Protein AF-A0A967WTB0-F1 (afdb_monomer_lite)

Sequence (74 aa):
TTEGDQVKWLFLKQGCMHCTEASCEAVCPTGAVRHNGQFVLVDQEWCIGCGYCVAACPFDSIHSVFEVRGAGEQ

pLDDT: mean 85.98, std 14.66, range [48.19, 97.06]

Secondary structure (DSSP, 8-state):
-------------------SS-HHHHT-TTS-EEEETTEEEE-TTT-----HHHHH-TT-----HHHHHHTT--

Structure (mmCIF, N/CA/C/O backbone):
data_AF-A0A967WTB0-F1
#
_entry.id   AF-A0A967WTB0-F1
#
loop_
_atom_site.group_PDB
_atom_site.id
_atom_site.type_symbol
_atom_site.label_atom_id
_atom_site.label_alt_id
_atom_site.label_comp_id
_atom_site.label_asym_id
_atom_site.label_entity_id
_atom_site.label_seq_id
_atom_site.pdbx_PDB_ins_code
_atom_site.Cartn_x
_atom_site.Cartn_y
_atom_site.Cartn_z
_atom_site.occupancy
_atom_site.B_iso_or_equiv
_atom_site.auth_seq_id
_atom_site.auth_comp_id
_atom_site.auth_asym_id
_atom_site.auth_atom_id
_atom_site.pdbx_PDB_model_num
ATOM 1 N N . THR A 1 1 ? -21.626 -0.202 40.482 1.00 48.28 1 THR A N 1
ATOM 2 C CA . THR A 1 1 ? -21.457 1.255 40.333 1.00 48.28 1 THR A CA 1
ATOM 3 C C . THR A 1 1 ? -21.916 1.619 38.941 1.00 48.28 1 THR A C 1
ATOM 5 O O . THR A 1 1 ? -21.258 1.292 37.967 1.00 48.28 1 THR A O 1
ATOM 8 N N . THR A 1 2 ? -23.138 2.132 38.835 1.00 62.53 2 THR A N 1
ATOM 9 C CA . THR A 1 2 ? -23.728 2.601 37.577 1.00 62.53 2 THR A CA 1
ATOM 10 C C . THR A 1 2 ? -23.209 4.010 37.321 1.00 62.53 2 THR A C 1
ATOM 12 O O . THR A 1 2 ? -23.770 4.972 37.842 1.00 62.53 2 THR A O 1
ATOM 15 N N . GLU A 1 3 ? -22.108 4.116 36.585 1.00 61.00 3 GLU A N 1
ATOM 16 C CA . GLU A 1 3 ? -21.513 5.387 36.177 1.00 61.00 3 GLU A CA 1
ATOM 17 C C . GLU A 1 3 ? -21.587 5.462 34.655 1.00 61.00 3 GLU A C 1
ATOM 19 O O . GLU A 1 3 ? -21.196 4.522 33.965 1.00 61.00 3 GLU A O 1
ATOM 24 N N . GLY A 1 4 ? -22.235 6.518 34.166 1.00 60.31 4 GLY A N 1
ATOM 25 C CA . GLY A 1 4 ? -22.714 6.639 32.796 1.00 60.31 4 GLY A CA 1
ATOM 26 C C . GLY A 1 4 ? -21.629 6.412 31.751 1.00 60.31 4 GLY A C 1
ATOM 27 O O . GLY A 1 4 ? -20.513 6.911 31.863 1.00 60.31 4 GLY A O 1
ATOM 28 N N . ASP A 1 5 ? -22.021 5.674 30.723 1.00 69.56 5 ASP A N 1
ATOM 29 C CA . ASP A 1 5 ? -21.248 5.290 29.550 1.00 69.56 5 ASP A CA 1
ATOM 30 C C . ASP A 1 5 ? -20.857 6.531 28.718 1.00 69.56 5 ASP A C 1
ATOM 32 O O . ASP A 1 5 ? -21.524 6.915 27.757 1.00 69.56 5 ASP A O 1
ATOM 36 N N . GLN A 1 6 ? -19.823 7.257 29.157 1.00 78.44 6 GLN A N 1
ATOM 37 C CA . GLN A 1 6 ? -19.328 8.447 28.468 1.00 78.44 6 GLN A CA 1
ATOM 38 C C . GLN A 1 6 ? -18.394 8.031 27.329 1.00 78.44 6 GLN A C 1
ATOM 40 O O . GLN A 1 6 ? -17.200 7.803 27.528 1.00 78.44 6 GLN A O 1
ATOM 45 N N . VAL A 1 7 ? -18.935 7.963 26.112 1.00 83.06 7 VAL A N 1
ATOM 46 C CA . VAL A 1 7 ? -18.138 7.783 24.892 1.00 83.06 7 VAL A CA 1
ATOM 47 C C . VAL A 1 7 ? -17.174 8.960 24.705 1.00 83.06 7 VAL A C 1
ATOM 49 O O . VAL A 1 7 ? -17.577 10.104 24.488 1.00 83.06 7 VAL A O 1
ATOM 52 N N . LYS A 1 8 ? -15.868 8.685 24.791 1.00 86.88 8 LYS A N 1
ATOM 53 C CA . LYS A 1 8 ? -14.811 9.667 24.528 1.00 86.88 8 LYS A CA 1
ATOM 54 C C . LYS A 1 8 ? -14.397 9.590 23.063 1.00 86.88 8 LYS A C 1
ATOM 56 O O . LYS A 1 8 ? -13.811 8.601 22.631 1.00 86.88 8 LYS A O 1
ATOM 61 N N . TRP A 1 9 ? -14.662 10.653 22.313 1.00 88.38 9 TRP A N 1
ATOM 62 C CA . TRP A 1 9 ? -14.230 10.764 20.923 1.00 88.38 9 TRP A CA 1
ATOM 63 C C . TRP A 1 9 ? -12.707 10.888 20.834 1.00 88.38 9 TRP A C 1
ATOM 65 O O . TRP A 1 9 ? -12.108 11.790 21.425 1.00 88.38 9 TRP A O 1
ATOM 75 N N . LEU A 1 10 ? -12.087 9.981 20.080 1.00 88.69 10 LEU A N 1
ATOM 76 C CA . LEU A 1 10 ? -10.672 10.018 19.733 1.00 88.69 10 LEU A CA 1
ATOM 77 C C . LEU A 1 10 ? -10.565 10.173 18.218 1.00 88.69 10 LEU A C 1
ATOM 79 O O . LEU A 1 10 ? -10.935 9.277 17.465 1.00 88.69 10 LEU A O 1
ATOM 83 N N . PHE A 1 11 ? -10.070 11.323 17.775 1.00 90.62 11 PHE A N 1
ATOM 84 C CA . PHE A 1 11 ? -9.827 11.582 16.362 1.00 90.62 11 PHE A CA 1
ATOM 85 C C . PHE A 1 11 ? -8.406 11.146 16.017 1.00 90.62 11 PHE A C 1
ATOM 87 O O . PHE A 1 11 ? -7.440 11.693 16.550 1.00 90.62 11 PHE A O 1
ATOM 94 N N . LEU A 1 12 ? -8.279 10.165 15.125 1.00 89.00 12 LEU A N 1
ATOM 95 C CA . LEU A 1 12 ? -6.996 9.719 14.596 1.00 89.00 12 LEU A CA 1
ATOM 96 C C . LEU A 1 12 ? -6.974 9.913 13.084 1.00 89.00 12 LEU A C 1
ATOM 98 O O . LEU A 1 12 ? -7.906 9.536 12.378 1.00 89.00 12 LEU A O 1
ATOM 102 N N . LYS A 1 13 ? -5.871 10.465 12.579 1.00 88.19 13 LYS A N 1
ATOM 103 C CA . LYS A 1 13 ? -5.578 10.447 11.148 1.00 88.19 13 LYS A CA 1
ATOM 104 C C . LYS A 1 13 ? -5.054 9.059 10.793 1.00 88.19 13 LYS A C 1
ATOM 106 O O . LYS A 1 13 ? -4.028 8.642 11.324 1.00 88.19 13 LYS A O 1
ATOM 111 N N . GLN A 1 14 ? -5.727 8.364 9.888 1.00 89.12 14 GLN A N 1
ATOM 112 C CA . GLN A 1 14 ? -5.214 7.148 9.253 1.00 89.12 14 GLN A CA 1
ATOM 113 C C . GLN A 1 14 ? -4.812 7.470 7.809 1.00 89.12 14 GLN A C 1
ATOM 115 O O . GLN A 1 14 ? -5.324 8.413 7.205 1.00 89.12 14 GLN A O 1
ATOM 120 N N . GLY A 1 15 ? -3.800 6.783 7.290 1.00 92.19 15 GLY A N 1
ATOM 121 C CA . GLY A 1 15 ? -3.247 7.034 5.960 1.00 92.19 15 GLY A CA 1
ATOM 122 C C . GLY A 1 15 ? -2.056 6.129 5.673 1.00 92.19 15 GLY A C 1
ATOM 123 O O . GLY A 1 15 ? -1.729 5.256 6.477 1.00 92.19 15 GLY A O 1
ATOM 124 N N . CYS A 1 16 ? -1.411 6.298 4.520 1.00 94.25 16 CYS A N 1
ATOM 125 C CA . CYS A 1 16 ? -0.229 5.501 4.192 1.00 94.25 16 CYS A CA 1
ATOM 126 C C . CYS A 1 16 ? 0.895 5.794 5.195 1.00 94.25 16 CYS A C 1
ATOM 128 O O . CYS A 1 16 ? 1.211 6.955 5.452 1.00 94.25 16 CYS A O 1
ATOM 130 N N . MET A 1 17 ? 1.477 4.737 5.763 1.00 94.31 17 MET A N 1
ATOM 131 C CA . MET A 1 17 ? 2.566 4.837 6.741 1.00 94.31 17 MET A CA 1
ATOM 132 C C . MET A 1 17 ? 3.959 4.767 6.096 1.00 94.31 17 MET A C 1
ATOM 134 O O . MET A 1 17 ? 4.946 4.963 6.792 1.00 94.31 17 MET A O 1
ATOM 138 N N . HIS A 1 18 ? 4.043 4.481 4.788 1.00 95.56 18 HIS A N 1
ATOM 139 C CA . HIS A 1 18 ? 5.295 4.220 4.062 1.00 95.56 18 HIS A CA 1
ATOM 140 C C . HIS A 1 18 ? 6.199 3.214 4.795 1.00 95.56 18 HIS A C 1
ATOM 142 O O . HIS A 1 18 ? 7.324 3.517 5.181 1.00 95.56 18 HIS A O 1
ATOM 148 N N . CYS A 1 19 ? 5.661 2.012 5.015 1.00 95.19 19 CYS A N 1
ATOM 149 C CA . CYS A 1 19 ? 6.317 0.954 5.777 1.00 95.19 19 CYS A CA 1
ATOM 150 C C . CYS A 1 19 ? 7.730 0.661 5.252 1.00 95.19 19 CYS A C 1
ATOM 152 O O . CYS A 1 19 ? 7.942 0.580 4.040 1.00 95.19 19 CYS A O 1
ATOM 154 N N . THR A 1 20 ? 8.672 0.436 6.171 1.00 94.94 20 THR A N 1
ATOM 155 C CA . THR A 1 20 ? 10.037 0.000 5.842 1.00 94.94 20 THR A CA 1
ATOM 156 C C . THR A 1 20 ? 10.020 -1.323 5.081 1.00 94.94 20 THR A C 1
ATOM 158 O O . THR A 1 20 ? 10.671 -1.448 4.052 1.00 94.94 20 THR A O 1
ATOM 161 N N . GLU A 1 21 ? 9.217 -2.278 5.554 1.00 94.38 21 GLU A N 1
ATOM 162 C CA . GLU A 1 21 ? 8.915 -3.526 4.855 1.00 94.38 21 GLU A CA 1
ATOM 163 C C . GLU A 1 21 ? 7.490 -3.430 4.305 1.00 94.38 21 GLU A C 1
ATOM 165 O O . GLU A 1 21 ? 6.500 -3.624 5.014 1.00 94.38 21 GLU A O 1
ATOM 170 N N . ALA A 1 22 ? 7.377 -3.023 3.043 1.00 95.75 22 ALA A N 1
ATOM 171 C CA . ALA A 1 22 ? 6.096 -2.747 2.417 1.00 95.75 22 ALA A CA 1
ATOM 172 C C . ALA A 1 22 ? 5.501 -4.018 1.793 1.00 95.75 22 ALA A C 1
ATOM 174 O O . ALA A 1 22 ? 5.849 -4.403 0.680 1.00 95.75 22 ALA A O 1
ATOM 175 N N . SER A 1 23 ? 4.522 -4.636 2.463 1.00 96.12 23 SER A N 1
ATOM 176 C CA . SER A 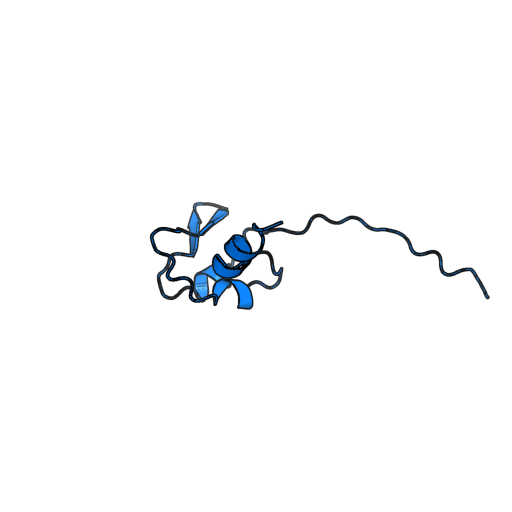1 23 ? 3.788 -5.783 1.898 1.00 96.12 23 SER A CA 1
ATOM 177 C C . SER A 1 23 ? 3.146 -5.460 0.545 1.00 96.12 23 SER A C 1
ATOM 179 O O . SER A 1 23 ? 3.089 -6.316 -0.331 1.00 96.12 23 SER A O 1
ATOM 181 N N . CYS A 1 24 ? 2.699 -4.214 0.345 1.00 96.50 24 CYS A N 1
ATOM 182 C CA . CYS A 1 24 ? 2.119 -3.752 -0.917 1.00 96.50 24 CYS A CA 1
ATOM 183 C C . CYS A 1 24 ? 3.118 -3.706 -2.087 1.00 96.50 24 CYS A C 1
ATOM 185 O O . CYS A 1 24 ? 2.691 -3.843 -3.232 1.00 96.50 24 CYS A O 1
ATOM 187 N N . GLU A 1 25 ? 4.415 -3.541 -1.816 1.00 96.31 25 GLU A N 1
ATOM 188 C CA . GLU A 1 25 ? 5.483 -3.659 -2.814 1.00 96.31 25 GLU A CA 1
ATOM 189 C C . GLU A 1 25 ? 5.741 -5.134 -3.141 1.00 96.31 25 GLU A C 1
ATOM 191 O O . GLU A 1 25 ? 5.709 -5.516 -4.308 1.00 96.31 25 GLU A O 1
ATOM 196 N N . ALA A 1 26 ? 5.888 -5.982 -2.116 1.00 96.06 26 ALA A N 1
ATOM 197 C CA . ALA A 1 26 ? 6.200 -7.404 -2.281 1.00 96.06 26 ALA A CA 1
ATOM 198 C C . ALA A 1 26 ? 5.159 -8.182 -3.110 1.00 96.06 26 ALA A C 1
ATOM 200 O O . ALA A 1 26 ? 5.507 -9.132 -3.809 1.00 96.06 26 ALA A O 1
ATOM 201 N N . VAL A 1 27 ? 3.882 -7.791 -3.046 1.00 97.06 27 VAL A N 1
ATOM 202 C CA . VAL A 1 27 ? 2.798 -8.441 -3.805 1.00 97.06 27 VAL A CA 1
ATOM 203 C C . VAL A 1 27 ? 2.572 -7.848 -5.196 1.00 97.06 27 VAL A C 1
ATOM 205 O O . VAL A 1 27 ? 1.728 -8.356 -5.933 1.00 97.06 27 VAL A O 1
ATOM 208 N N . CYS A 1 28 ? 3.251 -6.755 -5.561 1.00 96.50 28 CYS A N 1
ATOM 209 C CA . CYS A 1 28 ? 3.003 -6.079 -6.829 1.00 96.50 28 CYS A CA 1
ATOM 210 C C . CYS A 1 28 ? 3.632 -6.865 -7.996 1.00 96.50 28 CYS A C 1
ATOM 212 O O . CYS A 1 28 ? 4.855 -6.886 -8.122 1.00 96.50 28 CYS A O 1
ATOM 214 N N . PRO A 1 29 ? 2.838 -7.463 -8.907 1.00 95.50 29 PRO A N 1
ATOM 215 C CA . PRO A 1 29 ? 3.385 -8.313 -9.965 1.00 95.50 29 PRO A CA 1
ATOM 216 C C . PRO A 1 29 ? 4.115 -7.517 -11.056 1.00 95.50 29 PRO A C 1
ATOM 218 O O . PRO A 1 29 ? 4.946 -8.072 -11.767 1.00 95.50 29 PRO A O 1
ATOM 221 N N . THR A 1 30 ? 3.797 -6.229 -11.211 1.00 95.81 30 THR A N 1
ATOM 222 C CA . THR A 1 30 ? 4.391 -5.357 -12.236 1.00 95.81 30 THR A CA 1
ATOM 223 C C . THR A 1 30 ? 5.531 -4.490 -11.708 1.00 95.81 30 THR A C 1
ATOM 225 O O . THR A 1 30 ? 6.173 -3.804 -12.497 1.00 95.81 30 THR A O 1
ATOM 228 N N . GLY A 1 31 ? 5.776 -4.479 -10.392 1.00 94.94 31 GLY A N 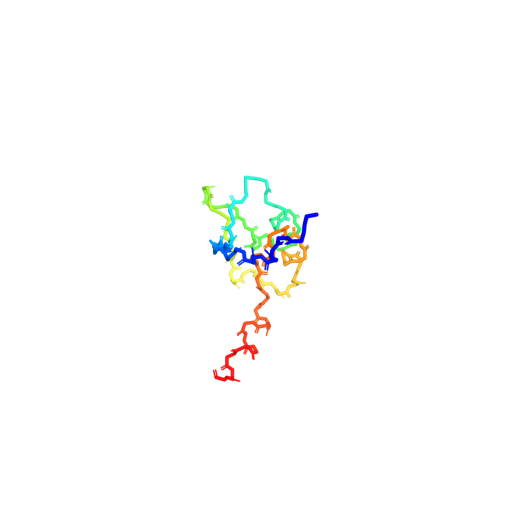1
ATOM 229 C CA . GLY A 1 31 ? 6.727 -3.555 -9.763 1.00 94.94 31 GLY A CA 1
ATOM 230 C C . GLY A 1 31 ? 6.280 -2.085 -9.774 1.00 94.94 31 GLY A C 1
ATOM 231 O O . GLY A 1 31 ? 7.097 -1.189 -9.580 1.00 94.94 31 GLY A O 1
ATOM 232 N N . ALA A 1 32 ? 4.989 -1.817 -10.005 1.00 96.19 32 ALA A N 1
ATOM 233 C CA . ALA A 1 32 ? 4.426 -0.466 -9.977 1.00 96.19 32 ALA A CA 1
ATOM 234 C C . ALA A 1 32 ? 4.468 0.169 -8.577 1.00 96.19 32 ALA A C 1
ATOM 236 O O . ALA A 1 32 ? 4.590 1.385 -8.453 1.00 96.19 32 ALA A O 1
ATOM 237 N N . VAL A 1 33 ? 4.360 -0.640 -7.521 1.00 96.06 33 VAL A N 1
ATOM 238 C CA . VAL A 1 33 ? 4.556 -0.190 -6.138 1.00 96.06 33 VAL A CA 1
ATOM 239 C C . VAL A 1 33 ? 6.021 -0.395 -5.783 1.00 96.06 33 VAL A C 1
ATOM 241 O O . VAL A 1 33 ? 6.501 -1.518 -5.897 1.00 96.06 33 VAL A O 1
ATOM 244 N N . ARG A 1 34 ? 6.717 0.671 -5.379 1.00 95.69 34 ARG A N 1
ATOM 245 C CA . ARG A 1 34 ? 8.155 0.632 -5.064 1.00 95.69 34 ARG A CA 1
ATOM 246 C C . ARG A 1 34 ? 8.563 1.708 -4.068 1.00 95.69 34 ARG A C 1
ATOM 248 O O . ARG A 1 34 ? 7.936 2.774 -4.015 1.00 95.69 34 ARG A O 1
ATOM 255 N N . HIS A 1 35 ? 9.641 1.475 -3.320 1.00 96.62 35 HIS A N 1
ATOM 256 C CA . HIS A 1 35 ? 10.265 2.549 -2.542 1.00 96.62 35 HIS A CA 1
ATOM 257 C C . HIS A 1 35 ? 10.962 3.581 -3.435 1.00 96.62 35 HIS A C 1
ATOM 259 O O . HIS A 1 35 ? 11.670 3.268 -4.392 1.00 96.62 35 HIS A O 1
ATOM 265 N N . ASN A 1 36 ? 10.802 4.844 -3.057 1.00 95.31 36 ASN A N 1
ATOM 266 C CA . ASN A 1 36 ? 11.585 5.984 -3.499 1.00 95.31 36 ASN A CA 1
ATOM 267 C C . ASN A 1 36 ? 12.153 6.673 -2.250 1.00 95.31 36 ASN A C 1
ATOM 269 O O . ASN A 1 36 ? 11.493 7.490 -1.600 1.00 95.31 36 ASN A O 1
ATOM 273 N N . GLY A 1 37 ? 13.360 6.264 -1.860 1.00 93.00 37 GLY A N 1
ATOM 274 C CA . GLY A 1 37 ? 13.939 6.640 -0.573 1.00 93.00 37 GLY A CA 1
ATOM 275 C C . GLY A 1 37 ? 13.113 6.076 0.584 1.00 93.00 37 GLY A C 1
ATOM 276 O O . GLY A 1 37 ? 12.972 4.865 0.713 1.00 93.00 37 GLY A O 1
ATOM 277 N N . GLN A 1 38 ? 12.559 6.956 1.421 1.00 92.50 38 GLN A N 1
ATOM 278 C CA . GLN A 1 38 ? 11.743 6.579 2.587 1.00 92.50 38 GLN A CA 1
ATOM 279 C C . GLN A 1 38 ? 10.240 6.494 2.282 1.00 92.50 38 GLN A C 1
ATOM 281 O O . GLN A 1 38 ? 9.445 6.232 3.180 1.00 92.50 38 GLN A O 1
ATOM 286 N N . PHE A 1 39 ? 9.835 6.735 1.033 1.00 94.88 39 PHE A N 1
ATOM 287 C CA . PHE A 1 39 ? 8.432 6.756 0.637 1.00 94.88 39 PHE A CA 1
ATOM 288 C C . PHE A 1 39 ? 8.108 5.569 -0.257 1.00 94.88 39 PHE A C 1
ATOM 290 O O . PHE A 1 39 ? 8.791 5.325 -1.242 1.00 94.88 39 PHE A O 1
ATOM 297 N N . VAL A 1 40 ? 7.018 4.872 0.040 1.00 96.38 40 VAL A N 1
ATOM 298 C CA . VAL A 1 40 ? 6.397 3.931 -0.902 1.00 96.38 40 VAL A CA 1
ATOM 299 C C . VAL A 1 40 ? 5.507 4.708 -1.869 1.00 96.38 40 VAL A C 1
ATOM 301 O O . VAL A 1 40 ? 4.605 5.421 -1.420 1.00 96.38 40 VAL A O 1
ATOM 304 N N . LEU A 1 41 ? 5.757 4.568 -3.172 1.00 95.12 41 LEU A N 1
ATOM 305 C CA . LEU A 1 41 ? 5.000 5.218 -4.243 1.00 95.12 41 LEU A CA 1
ATOM 306 C C . LEU A 1 41 ? 4.348 4.178 -5.157 1.00 95.12 41 LEU A C 1
ATOM 308 O O . LEU A 1 41 ? 4.849 3.064 -5.300 1.00 95.12 41 LEU A O 1
ATOM 312 N N . VAL A 1 42 ? 3.240 4.569 -5.788 1.00 93.69 42 VAL A N 1
ATOM 313 C CA . VAL A 1 42 ? 2.556 3.780 -6.818 1.00 93.69 42 VAL A CA 1
ATOM 314 C C . VAL A 1 42 ? 2.709 4.493 -8.155 1.00 93.69 42 VAL A C 1
ATOM 316 O O . VAL A 1 42 ? 2.221 5.609 -8.331 1.00 93.69 42 VAL A O 1
ATOM 319 N N . ASP A 1 43 ? 3.385 3.839 -9.089 1.00 94.06 43 ASP A N 1
ATOM 320 C CA . ASP A 1 43 ? 3.565 4.298 -10.458 1.00 94.06 43 ASP A CA 1
ATOM 321 C C . ASP A 1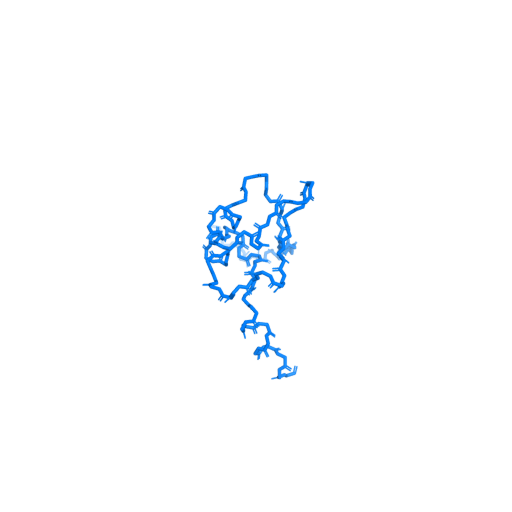 43 ? 2.330 3.936 -11.293 1.00 94.06 43 ASP A C 1
ATOM 323 O O . ASP A 1 43 ? 2.059 2.765 -11.573 1.00 94.06 43 ASP A O 1
ATOM 327 N N . GLN A 1 44 ? 1.533 4.944 -11.650 1.00 90.94 44 GLN A N 1
ATOM 328 C CA . GLN A 1 44 ? 0.277 4.730 -12.369 1.00 90.94 44 GLN A CA 1
ATOM 329 C C . GLN A 1 44 ? 0.489 4.271 -13.814 1.00 90.94 44 GLN A C 1
ATOM 331 O O . GLN A 1 44 ? -0.397 3.621 -14.360 1.00 90.94 44 GLN A O 1
ATOM 336 N N . GLU A 1 45 ? 1.646 4.552 -14.419 1.00 92.62 45 GLU A N 1
ATOM 337 C CA . GLU A 1 45 ? 1.936 4.123 -15.792 1.00 92.62 45 GLU A CA 1
ATOM 338 C C . GLU A 1 45 ? 2.160 2.604 -15.872 1.00 92.62 45 GLU A C 1
ATOM 340 O O . GLU A 1 45 ? 1.859 1.979 -16.886 1.00 92.62 45 GLU A O 1
ATOM 345 N N . TRP A 1 46 ? 2.636 1.997 -14.780 1.00 93.56 46 TRP A N 1
ATOM 346 C CA . TRP A 1 46 ? 2.948 0.564 -14.683 1.00 93.56 46 TRP A CA 1
ATOM 347 C C . TRP A 1 46 ? 1.859 -0.238 -13.955 1.00 93.56 46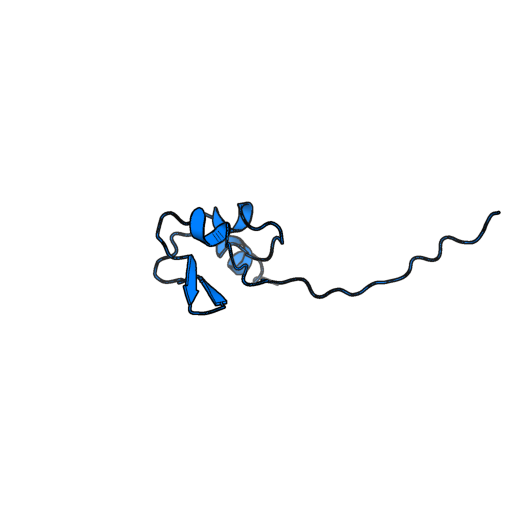 TRP A C 1
ATOM 349 O O . TRP A 1 46 ? 1.907 -1.473 -13.878 1.00 93.56 46 TRP A O 1
ATOM 359 N N . CYS A 1 47 ? 0.879 0.448 -13.367 1.00 93.94 47 CYS A N 1
ATOM 360 C CA . CYS A 1 47 ? -0.183 -0.173 -12.593 1.00 93.94 47 CYS A CA 1
ATOM 361 C C . CYS A 1 47 ? -1.267 -0.759 -13.508 1.00 93.94 47 CYS A C 1
ATOM 363 O O . CYS A 1 47 ? -2.005 -0.037 -14.170 1.00 93.94 47 CYS A O 1
ATOM 365 N N . ILE A 1 48 ? -1.430 -2.083 -13.471 1.00 92.88 48 ILE A N 1
ATOM 366 C CA . ILE A 1 48 ? -2.482 -2.800 -14.220 1.00 92.88 48 ILE A CA 1
ATOM 367 C C . ILE A 1 48 ? -3.820 -2.895 -13.469 1.00 92.88 48 ILE A C 1
ATOM 369 O O . ILE A 1 48 ? -4.740 -3.563 -13.929 1.00 92.88 48 ILE A O 1
ATOM 373 N N . GLY A 1 49 ? -3.931 -2.292 -12.280 1.00 91.69 49 GLY A N 1
ATOM 374 C CA . GLY A 1 49 ? -5.168 -2.308 -11.494 1.00 91.69 49 GLY A CA 1
ATOM 375 C C . GLY A 1 49 ? -5.533 -3.662 -10.868 1.00 91.69 49 GLY A C 1
ATOM 376 O O . GLY A 1 49 ? -6.703 -3.900 -10.599 1.00 91.69 49 GLY A O 1
ATOM 377 N N . CYS A 1 50 ? -4.562 -4.548 -10.610 1.00 93.19 50 CYS A N 1
ATOM 378 C CA . CYS A 1 50 ? -4.818 -5.887 -10.048 1.00 93.19 50 CYS A CA 1
ATOM 379 C C . CYS A 1 50 ? -5.383 -5.901 -8.612 1.00 93.19 50 CYS A C 1
ATOM 381 O O . CYS A 1 50 ? -5.935 -6.910 -8.188 1.00 93.19 50 CYS A O 1
ATOM 383 N N . GLY A 1 51 ? -5.225 -4.816 -7.844 1.00 91.50 51 GLY A N 1
ATOM 384 C CA . GLY A 1 51 ? -5.791 -4.684 -6.494 1.00 91.50 51 GLY A CA 1
ATOM 385 C C . GLY A 1 51 ? -5.058 -5.441 -5.377 1.00 91.50 51 GLY A C 1
ATOM 386 O O . GLY A 1 51 ? -5.438 -5.315 -4.218 1.00 91.50 51 GLY A O 1
ATOM 387 N N . TYR A 1 52 ? -3.979 -6.176 -5.661 1.00 94.56 52 TYR A N 1
ATOM 388 C CA . TYR A 1 52 ? -3.266 -6.943 -4.625 1.00 94.56 52 TYR A CA 1
ATOM 389 C C . TYR A 1 52 ? -2.650 -6.072 -3.529 1.00 94.56 52 TYR A C 1
ATOM 391 O O . TYR A 1 52 ? -2.655 -6.451 -2.361 1.00 94.56 52 TYR A O 1
ATOM 399 N N . CYS A 1 53 ? -2.169 -4.879 -3.882 1.00 95.06 53 CYS A N 1
ATOM 400 C CA . CYS A 1 53 ? -1.630 -3.931 -2.912 1.00 95.06 53 CYS A CA 1
ATOM 401 C C . CYS A 1 53 ? -2.682 -3.413 -1.915 1.00 95.06 53 CYS A C 1
ATOM 403 O O . CYS A 1 53 ? -2.309 -3.094 -0.789 1.00 95.06 53 CYS A O 1
ATOM 405 N N . VAL A 1 54 ? -3.965 -3.369 -2.301 1.00 94.38 5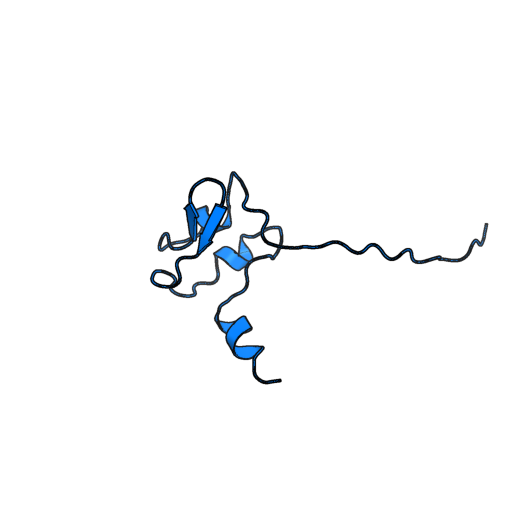4 VAL A N 1
ATOM 406 C CA . VAL A 1 54 ? -5.085 -2.998 -1.417 1.00 94.38 54 VAL A CA 1
ATOM 407 C C . VAL A 1 54 ? -5.255 -4.074 -0.348 1.00 94.38 54 VAL A C 1
ATOM 409 O O . VAL A 1 54 ? -5.102 -3.799 0.836 1.00 94.38 54 VAL A O 1
ATOM 412 N N . ALA A 1 55 ? -5.433 -5.331 -0.768 1.00 93.19 55 ALA A N 1
ATOM 413 C CA . ALA A 1 55 ? -5.623 -6.461 0.143 1.00 93.19 55 ALA A CA 1
ATOM 414 C C . ALA A 1 55 ? -4.408 -6.733 1.053 1.00 93.19 55 ALA A C 1
ATOM 416 O O . ALA A 1 55 ? -4.560 -7.247 2.158 1.00 93.19 55 ALA A O 1
ATOM 417 N N . ALA A 1 56 ? -3.197 -6.407 0.595 1.00 95.56 56 ALA A N 1
ATOM 418 C CA . ALA A 1 56 ? -1.972 -6.612 1.362 1.00 95.56 56 ALA A CA 1
ATOM 419 C C . ALA A 1 56 ? -1.683 -5.511 2.396 1.00 95.56 56 ALA A C 1
ATOM 421 O O . ALA A 1 56 ? -0.805 -5.701 3.241 1.00 95.56 56 ALA A O 1
ATOM 422 N N . CYS A 1 57 ? -2.344 -4.350 2.327 1.00 95.75 57 CYS A N 1
ATOM 423 C CA . CYS A 1 57 ? -2.059 -3.245 3.237 1.00 95.75 57 CYS A CA 1
ATOM 424 C C . CYS A 1 57 ? -2.750 -3.467 4.595 1.00 95.75 57 CYS A C 1
ATOM 426 O O . CYS A 1 57 ? -3.975 -3.425 4.659 1.00 95.75 57 CYS A O 1
ATOM 428 N N . PRO A 1 58 ? -2.011 -3.610 5.712 1.00 93.56 58 PRO A N 1
ATOM 429 C CA . PRO A 1 58 ? -2.626 -3.828 7.027 1.00 93.56 58 PRO A CA 1
ATOM 430 C C . PRO A 1 58 ? -3.343 -2.586 7.582 1.00 93.56 58 PRO A C 1
ATOM 432 O O . PRO A 1 58 ? -4.065 -2.687 8.568 1.00 93.56 58 PRO A O 1
ATOM 435 N N . PHE A 1 59 ? -3.122 -1.418 6.974 1.00 93.69 59 PHE A N 1
ATOM 436 C CA . PHE A 1 59 ? -3.714 -0.140 7.377 1.00 93.69 59 PHE A CA 1
ATOM 437 C C . PHE A 1 59 ? -4.874 0.297 6.477 1.00 93.69 59 PHE A C 1
ATOM 439 O O . PHE A 1 59 ? -5.438 1.360 6.715 1.00 93.69 59 PHE A O 1
ATOM 446 N N . ASP A 1 60 ? -5.185 -0.484 5.435 1.00 91.25 60 ASP A N 1
ATOM 447 C CA . ASP A 1 60 ? -6.229 -0.180 4.446 1.00 91.25 60 ASP A CA 1
ATOM 448 C C . ASP A 1 60 ? -6.087 1.218 3.803 1.00 91.25 60 ASP A C 1
ATOM 450 O O . ASP A 1 60 ? -7.044 1.907 3.462 1.00 91.25 60 ASP A O 1
ATOM 454 N N . SER A 1 61 ? -4.837 1.669 3.665 1.00 92.50 61 SER A N 1
ATOM 455 C CA . SER A 1 61 ? -4.508 3.032 3.230 1.00 92.50 61 SER A CA 1
ATOM 456 C C . SER A 1 61 ? -4.348 3.181 1.715 1.00 92.50 61 SER A C 1
ATOM 458 O O . SER A 1 61 ? -3.991 4.262 1.242 1.00 92.50 61 SER A O 1
ATOM 460 N N . ILE A 1 62 ? -4.510 2.095 0.959 1.00 91.50 62 ILE A N 1
ATOM 461 C CA . ILE A 1 62 ? -4.368 2.060 -0.499 1.00 91.50 62 ILE A CA 1
ATOM 462 C C . ILE A 1 62 ? -5.745 1.766 -1.076 1.00 91.50 62 ILE A C 1
ATOM 464 O O . ILE A 1 62 ? -6.351 0.765 -0.718 1.00 91.50 62 ILE A O 1
ATOM 468 N N . HIS A 1 63 ? -6.205 2.598 -2.006 1.00 87.94 63 HIS A N 1
ATOM 469 C CA . HIS A 1 63 ? -7.503 2.427 -2.655 1.00 87.94 63 HIS A CA 1
ATOM 470 C C . HIS A 1 63 ? -7.336 2.059 -4.124 1.00 87.94 63 HIS A C 1
ATOM 472 O O . HIS A 1 63 ? -6.381 2.481 -4.787 1.00 87.94 63 HIS A O 1
ATOM 478 N N . SER A 1 64 ? -8.272 1.266 -4.642 1.00 82.88 64 SER A N 1
ATOM 479 C CA . SER A 1 64 ? -8.253 0.898 -6.050 1.00 82.88 64 SER A CA 1
ATOM 480 C C . SER A 1 64 ? -8.696 2.077 -6.922 1.00 82.88 64 SER A C 1
ATOM 482 O O . SER A 1 64 ? -9.591 2.849 -6.578 1.00 82.88 64 SER A O 1
ATOM 484 N N . VAL A 1 65 ? -8.096 2.207 -8.106 1.00 73.56 65 VAL A N 1
ATOM 485 C CA . VAL A 1 65 ? -8.489 3.244 -9.078 1.00 73.56 65 VAL A CA 1
ATOM 486 C C . VAL A 1 65 ? -9.938 3.094 -9.550 1.00 73.56 65 VAL A C 1
ATOM 488 O O . VAL A 1 65 ? -10.537 4.067 -10.003 1.00 73.56 65 VAL A O 1
ATOM 491 N N . PHE A 1 66 ? -10.504 1.889 -9.446 1.00 66.81 66 PHE A N 1
ATOM 492 C CA . PHE A 1 66 ? -11.892 1.611 -9.798 1.00 66.81 66 PHE A CA 1
ATOM 493 C C . PHE A 1 66 ? -12.866 2.197 -8.770 1.00 66.81 66 PHE A C 1
ATOM 495 O O . PHE A 1 66 ? -13.859 2.801 -9.164 1.00 66.81 66 PHE A O 1
ATOM 502 N N . GLU A 1 67 ? -12.551 2.112 -7.476 1.00 61.22 67 GLU A N 1
ATOM 503 C CA . GLU A 1 67 ? -13.357 2.732 -6.416 1.00 61.22 67 GLU A CA 1
ATOM 504 C C . GLU A 1 67 ? -13.248 4.257 -6.445 1.00 61.22 67 GLU A C 1
ATOM 506 O O . GLU A 1 67 ? -14.261 4.949 -6.382 1.00 61.22 67 GLU A O 1
ATOM 511 N N . VAL A 1 68 ? -12.037 4.799 -6.621 1.00 61.28 68 VAL A N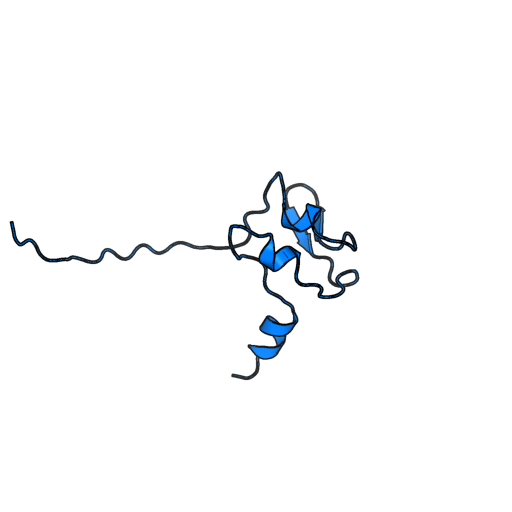 1
ATOM 512 C CA . VAL A 1 68 ? -11.827 6.259 -6.637 1.00 61.28 68 VAL A CA 1
ATOM 513 C C . VAL A 1 68 ? -12.548 6.919 -7.818 1.00 61.28 68 VAL A C 1
ATOM 515 O O . VAL A 1 68 ? -13.110 8.000 -7.670 1.00 61.28 68 VAL A O 1
ATOM 518 N N . ARG A 1 69 ? -12.586 6.264 -8.986 1.00 58.00 69 ARG A N 1
ATOM 519 C CA . ARG A 1 69 ? -13.328 6.759 -10.159 1.00 58.00 69 ARG A CA 1
ATOM 520 C C . ARG A 1 69 ? -14.846 6.602 -10.032 1.00 58.00 69 ARG A C 1
ATOM 522 O O . ARG A 1 69 ? -15.564 7.348 -10.684 1.00 58.00 69 ARG A O 1
ATOM 529 N N . GLY A 1 70 ? -15.327 5.669 -9.210 1.00 51.47 70 GLY A N 1
ATOM 530 C CA . GLY A 1 70 ? -16.754 5.500 -8.908 1.00 51.47 70 GLY A CA 1
ATOM 531 C C . GLY A 1 70 ? -17.269 6.425 -7.799 1.00 51.47 70 GLY A C 1
ATOM 532 O O . GLY A 1 70 ? -18.461 6.699 -7.738 1.00 51.47 70 GLY A O 1
ATOM 533 N N . ALA A 1 71 ? -16.380 6.944 -6.947 1.00 55.34 71 ALA A N 1
ATOM 534 C CA . ALA A 1 71 ? -16.718 7.858 -5.853 1.00 55.34 71 ALA A CA 1
ATOM 535 C C . ALA A 1 71 ? -16.795 9.343 -6.276 1.00 55.34 71 ALA A C 1
ATOM 537 O O . ALA A 1 71 ? -16.959 10.210 -5.424 1.00 55.34 71 ALA A O 1
ATOM 538 N N . GLY A 1 72 ? -16.653 9.633 -7.576 1.00 50.28 72 GLY A N 1
ATOM 539 C CA . GLY A 1 72 ? -16.646 10.979 -8.162 1.00 50.28 72 GLY A CA 1
ATOM 540 C C . GLY A 1 72 ? -17.886 11.340 -8.985 1.00 50.28 72 GLY A C 1
ATOM 541 O O . GLY A 1 72 ? -17.817 12.269 -9.784 1.00 50.28 72 GLY A O 1
ATOM 542 N N . GLU A 1 73 ? -18.999 10.625 -8.804 1.00 48.19 73 GLU A N 1
ATOM 543 C CA . GLU A 1 73 ? -20.332 11.080 -9.214 1.00 48.19 73 GLU A CA 1
ATOM 544 C C . GLU A 1 73 ? -21.207 11.194 -7.955 1.00 48.19 73 GLU A C 1
ATOM 546 O O . GLU A 1 73 ? -22.006 10.315 -7.629 1.00 48.19 73 GLU A O 1
ATOM 551 N N . GLN A 1 74 ? -20.919 12.252 -7.188 1.00 49.31 74 GLN A N 1
ATOM 552 C CA . GLN A 1 74 ? -21.743 12.922 -6.173 1.00 49.31 74 GLN A CA 1
ATOM 553 C C . GLN A 1 74 ? -21.072 14.248 -5.804 1.00 49.31 74 GLN A C 1
ATOM 555 O O . GLN A 1 74 ? -19.927 14.211 -5.301 1.00 49.31 74 GLN A O 1
#

Foldseek 3Di:
DPDDDDDDDDDDDAADPLDPDQQLQVPQPQSQFDDDDSHTDGNPVRDPQPCPSCVRDPRSRDDTPVVVVVVPPD

Radius of gyration: 17.28 Å; chains: 1; bounding box: 38×21×56 Å